Protein AF-A0A923TXF1-F1 (afdb_monomer_lite)

Foldseek 3Di:
DKDFDAAKKKKFKAFPVGDTPDIDIDHRMDDDDPVPDFHKIWMWIDDPPDIDIDIDTRD

Structure (mmCIF, N/CA/C/O backbone):
data_AF-A0A923TXF1-F1
#
_entry.id   AF-A0A923TXF1-F1
#
loop_
_atom_site.group_PDB
_atom_site.id
_atom_site.type_symbol
_atom_site.label_atom_id
_atom_site.label_alt_id
_atom_site.label_comp_id
_atom_site.label_asym_id
_atom_site.label_entity_id
_atom_site.label_seq_id
_atom_site.pdbx_PDB_ins_code
_atom_site.Cartn_x
_atom_site.Cartn_y
_atom_site.Cartn_z
_atom_site.occupancy
_atom_site.B_iso_or_equiv
_atom_site.auth_seq_id
_atom_site.auth_comp_id
_atom_site.auth_asym_id
_atom_site.auth_atom_id
_atom_site.pdbx_PDB_model_num
ATOM 1 N N . PHE A 1 1 ? 3.138 5.180 -5.196 1.00 89.75 1 PHE A N 1
ATOM 2 C CA . PHE A 1 1 ? 1.700 5.535 -5.154 1.00 89.75 1 PHE A CA 1
ATOM 3 C C . PHE A 1 1 ? 1.383 6.142 -3.807 1.00 89.75 1 PHE A C 1
ATOM 5 O O . PHE A 1 1 ? 1.910 5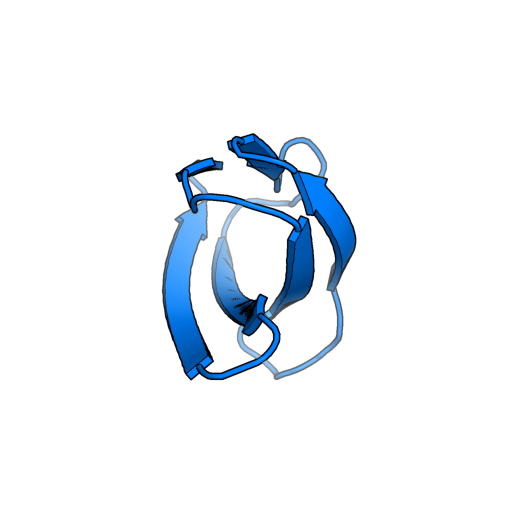.649 -2.820 1.00 89.75 1 PHE A O 1
ATOM 12 N N . THR A 1 2 ? 0.537 7.168 -3.749 1.00 92.81 2 THR A N 1
ATOM 13 C CA . THR A 1 2 ? 0.136 7.783 -2.477 1.00 92.81 2 THR A CA 1
ATOM 14 C C . THR A 1 2 ? -1.295 7.392 -2.144 1.00 92.81 2 THR A C 1
ATOM 16 O O . THR A 1 2 ? -2.204 7.631 -2.936 1.00 92.81 2 THR A O 1
ATOM 19 N N . ILE A 1 3 ? -1.488 6.798 -0.971 1.00 91.00 3 ILE A N 1
ATOM 20 C CA . ILE A 1 3 ? -2.802 6.477 -0.415 1.00 91.00 3 ILE A CA 1
ATOM 21 C C . ILE A 1 3 ? -3.148 7.565 0.588 1.00 91.00 3 ILE A C 1
ATOM 23 O O . ILE A 1 3 ? -2.353 7.846 1.481 1.00 91.00 3 ILE A O 1
ATOM 27 N N . LYS A 1 4 ? -4.339 8.151 0.451 1.00 91.50 4 LYS A N 1
ATOM 28 C CA . LYS A 1 4 ? -4.913 9.082 1.425 1.00 91.50 4 LYS A CA 1
ATOM 29 C C . LYS A 1 4 ? -6.186 8.466 1.988 1.00 91.50 4 LYS A C 1
ATOM 31 O O . LYS A 1 4 ? -7.134 8.234 1.241 1.00 91.50 4 LYS A O 1
ATOM 36 N N . ALA A 1 5 ? -6.194 8.190 3.284 1.00 87.31 5 ALA A N 1
ATOM 37 C CA . ALA A 1 5 ? -7.338 7.619 3.981 1.00 87.31 5 ALA A CA 1
ATOM 38 C C . ALA A 1 5 ? -7.378 8.178 5.410 1.00 87.31 5 ALA A C 1
ATOM 40 O O . ALA A 1 5 ? -6.364 8.090 6.097 1.00 87.31 5 ALA A O 1
ATOM 41 N N . PRO A 1 6 ? -8.501 8.768 5.859 1.00 89.56 6 PRO A N 1
ATOM 42 C CA . PRO A 1 6 ? -8.577 9.400 7.172 1.00 89.56 6 PRO A CA 1
ATOM 43 C C . PRO A 1 6 ? -8.425 8.375 8.301 1.00 89.56 6 PRO A C 1
ATOM 45 O O . PRO A 1 6 ? -9.029 7.300 8.259 1.00 89.56 6 PRO A O 1
ATOM 48 N N . GLY A 1 7 ? -7.662 8.750 9.329 1.00 92.19 7 GLY A N 1
ATOM 49 C CA . GLY A 1 7 ? -7.397 7.908 10.492 1.00 92.19 7 GLY A CA 1
ATOM 50 C C . GLY A 1 7 ? -6.380 6.801 10.218 1.00 92.19 7 GLY A C 1
ATOM 51 O O . GLY A 1 7 ? -5.659 6.825 9.218 1.00 92.19 7 GLY A O 1
ATOM 52 N N . LYS A 1 8 ? -6.303 5.840 11.144 1.00 95.62 8 LYS A N 1
ATOM 53 C CA . LYS A 1 8 ? -5.392 4.695 11.050 1.00 95.62 8 LYS A CA 1
ATOM 54 C C . LYS A 1 8 ? -5.925 3.647 10.084 1.00 95.62 8 LYS A C 1
ATOM 56 O O . LYS A 1 8 ? -7.104 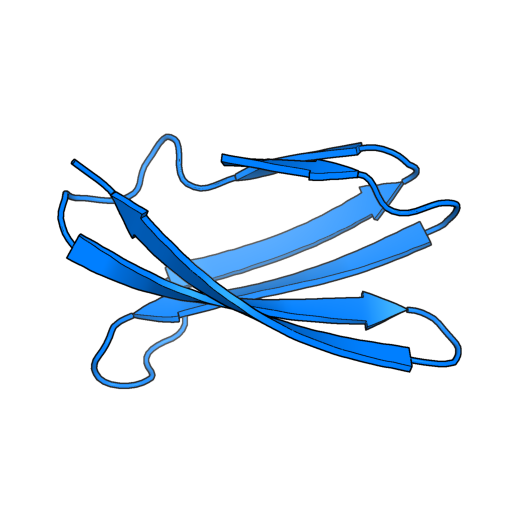3.287 10.127 1.00 95.62 8 LYS A O 1
ATOM 61 N N . PHE A 1 9 ? -5.036 3.138 9.247 1.00 95.50 9 PHE A N 1
ATOM 62 C CA . PHE A 1 9 ? -5.326 2.048 8.334 1.00 95.50 9 PHE A CA 1
ATOM 63 C C . PHE A 1 9 ? -4.095 1.169 8.138 1.00 95.50 9 PHE A C 1
ATOM 65 O O . PHE A 1 9 ? -2.957 1.638 8.162 1.00 95.50 9 PHE A O 1
ATOM 72 N N . ASP A 1 10 ? -4.354 -0.102 7.883 1.00 96.31 10 ASP A N 1
ATOM 73 C CA . ASP A 1 10 ? -3.367 -1.063 7.428 1.00 96.31 10 ASP A CA 1
ATOM 74 C C . ASP A 1 10 ? -3.457 -1.205 5.913 1.00 96.31 10 ASP A C 1
ATOM 76 O O . ASP A 1 10 ? -4.505 -0.984 5.294 1.00 96.31 10 ASP A O 1
ATOM 80 N N . TYR A 1 11 ? -2.353 -1.596 5.296 1.00 95.56 11 TYR A N 1
ATOM 81 C CA . TYR A 1 11 ? -2.325 -1.936 3.888 1.00 95.56 11 TYR A CA 1
ATOM 82 C C . TYR A 1 11 ? -1.469 -3.169 3.635 1.00 95.56 11 TYR A C 1
ATOM 84 O O . TYR A 1 11 ? -0.475 -3.417 4.318 1.00 95.56 11 TYR A O 1
ATOM 92 N N . VAL A 1 12 ? -1.849 -3.920 2.605 1.00 96.75 12 VAL A N 1
ATOM 93 C CA . VAL A 1 12 ? -1.076 -5.039 2.065 1.00 96.75 12 VAL A CA 1
ATOM 94 C C . VAL A 1 12 ? -1.026 -4.909 0.551 1.00 96.75 12 VAL A C 1
ATOM 96 O O . VAL A 1 12 ? -2.033 -4.603 -0.087 1.00 96.75 12 VAL A O 1
ATOM 99 N N . ILE A 1 13 ? 0.151 -5.116 -0.017 1.00 97.06 13 ILE A N 1
ATOM 100 C CA . ILE A 1 13 ? 0.429 -5.061 -1.444 1.00 97.06 13 ILE A CA 1
ATOM 101 C C . ILE A 1 13 ? 0.655 -6.491 -1.912 1.00 97.06 13 ILE A C 1
ATOM 103 O O . ILE A 1 13 ? 1.496 -7.195 -1.360 1.00 97.06 13 ILE A O 1
ATOM 107 N N . TYR A 1 14 ? -0.068 -6.892 -2.946 1.00 97.00 14 TYR A N 1
ATOM 108 C CA . TYR A 1 14 ? 0.079 -8.178 -3.603 1.00 97.00 14 TYR A CA 1
ATOM 109 C C . TYR A 1 14 ? 0.547 -7.978 -5.040 1.00 97.00 14 TYR A C 1
ATOM 111 O O . TYR A 1 14 ? 0.073 -7.063 -5.719 1.00 97.00 14 TYR A O 1
ATOM 119 N N . ASP A 1 15 ? 1.463 -8.822 -5.505 1.00 95.62 15 ASP A N 1
ATOM 120 C CA . ASP A 1 15 ? 1.801 -8.903 -6.926 1.00 95.62 15 ASP A CA 1
ATOM 121 C C . ASP A 1 15 ? 0.641 -9.502 -7.751 1.00 95.62 15 ASP A C 1
ATOM 123 O O . ASP A 1 15 ? -0.400 -9.898 -7.217 1.00 95.62 15 ASP A O 1
ATOM 127 N N . LEU A 1 16 ? 0.800 -9.558 -9.076 1.00 94.44 16 LEU A N 1
ATOM 128 C CA . LEU A 1 16 ? -0.228 -10.089 -9.981 1.00 94.44 16 LEU A CA 1
ATOM 129 C C . LEU A 1 16 ? -0.535 -11.581 -9.748 1.00 94.44 16 LEU A C 1
ATOM 131 O O . LEU A 1 16 ? -1.623 -12.039 -10.093 1.00 94.44 16 LEU A O 1
ATOM 135 N N . THR A 1 17 ? 0.405 -12.327 -9.167 1.00 95.00 17 THR A N 1
ATOM 136 C CA . THR A 1 17 ? 0.248 -13.753 -8.843 1.00 95.00 17 THR A CA 1
ATOM 137 C C . THR A 1 17 ? -0.344 -13.986 -7.450 1.00 95.00 17 THR A C 1
ATOM 139 O O . THR A 1 17 ? -0.690 -15.115 -7.116 1.00 95.00 17 THR A O 1
ATOM 142 N N . GLY A 1 18 ? -0.527 -12.920 -6.663 1.00 94.56 18 GLY A N 1
ATOM 143 C CA . GLY A 1 18 ? -1.109 -12.959 -5.326 1.00 94.56 18 GLY A CA 1
ATOM 144 C C . GLY A 1 18 ? -0.096 -13.063 -4.185 1.00 94.56 18 GLY A C 1
ATOM 145 O O . GLY A 1 18 ? -0.523 -13.217 -3.041 1.00 94.56 18 GLY A O 1
ATOM 146 N N . ASN A 1 19 ? 1.214 -12.953 -4.441 1.00 96.19 19 ASN A N 1
ATOM 147 C CA . ASN A 1 19 ? 2.207 -12.966 -3.360 1.00 96.19 19 ASN A CA 1
ATOM 148 C C . ASN A 1 19 ? 2.270 -11.609 -2.662 1.00 96.19 19 ASN A C 1
ATOM 150 O O . ASN A 1 19 ? 2.182 -10.566 -3.311 1.00 96.19 19 ASN A O 1
ATOM 154 N N . GLU A 1 20 ? 2.466 -11.614 -1.342 1.00 96.12 20 GLU A N 1
ATOM 155 C CA . GLU A 1 20 ? 2.684 -10.390 -0.569 1.00 96.12 20 GLU A CA 1
ATOM 156 C C . GLU A 1 20 ? 4.015 -9.739 -0.9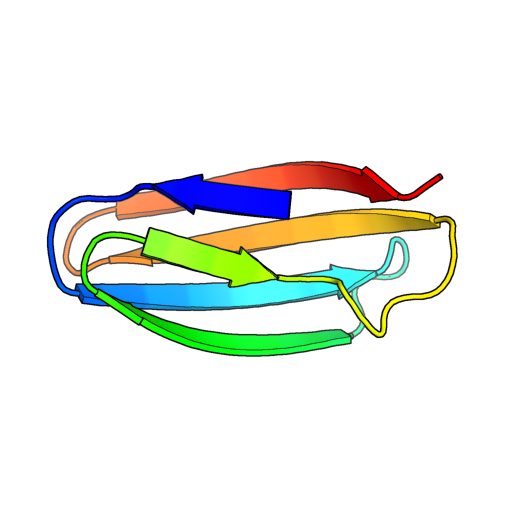79 1.00 96.12 20 GLU A C 1
ATOM 158 O O . GLU A 1 20 ? 5.089 -10.292 -0.763 1.00 96.12 20 GLU A O 1
ATOM 163 N N . ALA A 1 21 ? 3.928 -8.541 -1.553 1.00 95.69 21 ALA A N 1
ATOM 164 C CA . ALA A 1 21 ? 5.065 -7.711 -1.942 1.00 95.69 21 ALA A CA 1
ATOM 165 C C . ALA A 1 21 ? 5.390 -6.632 -0.891 1.00 95.69 21 ALA A C 1
ATOM 167 O O . ALA A 1 21 ? 6.435 -5.988 -0.954 1.00 95.69 21 ALA A O 1
ATOM 168 N N . GLY A 1 22 ? 4.490 -6.408 0.070 1.00 94.88 22 GLY A N 1
ATOM 169 C CA . GLY A 1 22 ? 4.713 -5.497 1.186 1.00 94.88 22 GLY A CA 1
ATOM 170 C C . GLY A 1 22 ? 3.467 -5.287 2.035 1.00 94.88 22 GLY A C 1
ATOM 171 O O . GLY A 1 22 ? 2.349 -5.548 1.598 1.00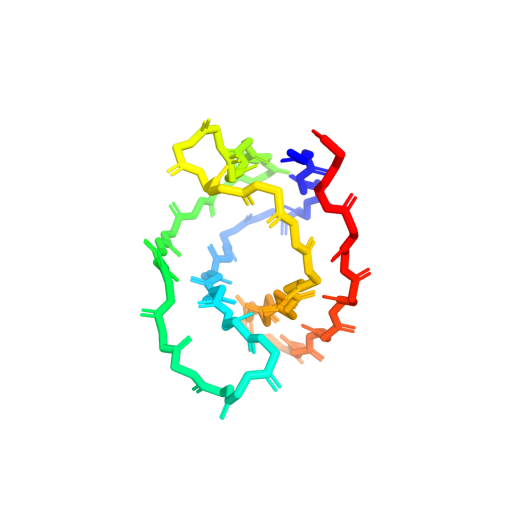 94.88 22 GLY A O 1
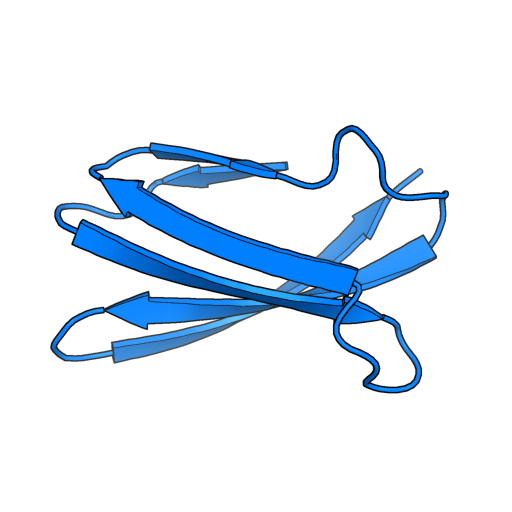ATOM 172 N N . LYS A 1 23 ? 3.657 -4.776 3.249 1.00 96.06 23 LYS A N 1
ATOM 173 C CA . LYS A 1 23 ? 2.577 -4.399 4.163 1.00 96.06 23 LYS A CA 1
ATOM 174 C C . LYS A 1 23 ? 3.030 -3.316 5.127 1.00 96.06 23 LYS A C 1
ATOM 176 O O . LYS A 1 23 ? 4.227 -3.134 5.339 1.00 96.06 23 LYS A O 1
ATOM 181 N N . GLY A 1 24 ? 2.071 -2.643 5.742 1.00 95.38 24 GLY A N 1
ATOM 182 C CA . GLY A 1 24 ? 2.346 -1.697 6.810 1.00 95.38 24 GLY A CA 1
ATOM 183 C C . GLY A 1 24 ? 1.080 -1.078 7.375 1.00 95.38 24 GLY A C 1
ATOM 184 O O . GLY A 1 24 ? -0.026 -1.354 6.913 1.00 95.38 24 GLY A O 1
ATOM 185 N N . SER A 1 25 ? 1.277 -0.206 8.354 1.00 96.06 25 SER A N 1
ATOM 186 C CA . SER A 1 25 ? 0.234 0.616 8.963 1.00 96.06 25 SER A CA 1
ATOM 187 C C . SER A 1 25 ? 0.581 2.082 8.755 1.00 96.06 25 SER A C 1
ATOM 189 O O . SER A 1 25 ? 1.753 2.461 8.787 1.00 96.06 25 SER A O 1
ATOM 191 N N . ALA A 1 26 ? -0.429 2.911 8.533 1.00 95.44 26 ALA A N 1
ATOM 192 C CA . ALA A 1 26 ? -0.265 4.342 8.345 1.00 95.44 26 ALA A CA 1
ATOM 193 C C . ALA A 1 26 ? -1.446 5.117 8.929 1.00 95.44 26 ALA A C 1
ATOM 195 O O . ALA A 1 26 ? -2.483 4.555 9.285 1.00 95.44 26 ALA A O 1
ATOM 196 N N . GLU A 1 27 ? -1.279 6.432 9.021 1.00 95.06 27 GLU A N 1
ATOM 197 C CA . GLU A 1 27 ? -2.311 7.348 9.483 1.00 95.06 27 GLU A CA 1
ATOM 198 C C . GLU A 1 27 ? -2.427 8.514 8.503 1.00 95.06 27 GLU A C 1
ATOM 200 O O . GLU A 1 27 ? -1.434 9.169 8.191 1.00 95.06 27 GLU A O 1
ATOM 205 N N . ASN A 1 28 ? -3.642 8.768 8.007 1.00 93.38 28 ASN A N 1
ATOM 206 C CA . ASN A 1 28 ? -3.993 9.822 7.043 1.00 93.38 28 ASN A CA 1
ATOM 207 C C . ASN A 1 28 ? -3.383 9.682 5.633 1.00 93.38 28 ASN A C 1
ATOM 209 O O . ASN A 1 28 ? -4.102 9.828 4.640 1.00 93.38 28 ASN A O 1
ATOM 213 N N . THR A 1 29 ? -2.082 9.406 5.510 1.00 94.88 29 THR A N 1
ATOM 214 C CA . THR A 1 29 ? -1.374 9.319 4.226 1.00 94.88 29 THR A CA 1
ATOM 215 C C . THR A 1 29 ? -0.179 8.368 4.277 1.00 94.88 29 THR A C 1
ATOM 217 O O . THR A 1 29 ? 0.522 8.294 5.281 1.00 94.88 29 THR A O 1
ATOM 220 N N . VAL A 1 30 ? 0.097 7.674 3.170 1.00 95.12 30 VAL A N 1
ATOM 221 C CA . VAL A 1 30 ? 1.328 6.886 2.989 1.00 95.12 30 VAL A CA 1
ATOM 222 C C . VAL A 1 30 ? 1.729 6.825 1.523 1.00 95.12 30 VAL A C 1
ATOM 224 O O . VAL A 1 30 ? 0.873 6.739 0.638 1.00 95.12 30 VAL A O 1
ATOM 227 N N . THR A 1 31 ? 3.033 6.844 1.265 1.00 94.75 31 THR A N 1
ATOM 228 C CA . THR A 1 31 ? 3.594 6.513 -0.045 1.00 94.75 31 THR A CA 1
ATOM 229 C C . THR A 1 31 ? 4.062 5.065 -0.025 1.00 94.75 31 THR A C 1
ATOM 231 O O . THR A 1 31 ? 4.812 4.659 0.854 1.00 94.75 31 THR A O 1
ATOM 234 N N . ILE A 1 32 ? 3.592 4.282 -0.991 1.00 93.31 32 ILE A N 1
ATOM 235 C CA . ILE A 1 32 ? 3.920 2.864 -1.141 1.00 93.31 32 ILE A CA 1
ATOM 236 C C . ILE A 1 32 ? 4.508 2.574 -2.518 1.00 93.31 32 ILE A C 1
ATOM 238 O O . ILE A 1 32 ? 4.247 3.286 -3.497 1.00 93.31 32 ILE A O 1
ATOM 242 N N . GLY A 1 33 ? 5.236 1.465 -2.603 1.00 89.31 33 GLY A N 1
ATOM 243 C CA . GLY A 1 33 ? 5.713 0.919 -3.866 1.00 89.31 33 GLY A CA 1
ATOM 244 C C . GLY A 1 33 ? 6.960 1.590 -4.439 1.00 89.31 33 GLY A C 1
ATOM 245 O O . GLY A 1 33 ? 7.193 1.473 -5.636 1.00 89.31 33 GLY A O 1
ATOM 246 N N . GLU A 1 34 ? 7.741 2.298 -3.617 1.00 90.12 34 GLU A N 1
ATOM 247 C CA . GLU A 1 34 ? 9.011 2.916 -4.039 1.00 90.12 34 GLU A CA 1
ATOM 248 C C . GLU A 1 34 ? 10.060 1.865 -4.426 1.00 90.12 34 GLU A C 1
ATOM 250 O O . GLU A 1 34 ? 10.772 2.046 -5.407 1.00 90.12 34 GLU A O 1
ATOM 255 N N . ASN A 1 35 ? 10.080 0.732 -3.719 1.00 89.69 35 ASN A N 1
ATOM 256 C CA . ASN A 1 35 ? 11.011 -0.377 -3.955 1.00 89.69 35 ASN A CA 1
ATOM 257 C C . ASN A 1 35 ? 10.402 -1.524 -4.781 1.00 89.69 35 ASN A C 1
ATOM 259 O O . ASN A 1 35 ? 10.953 -2.621 -4.809 1.00 89.69 35 ASN A O 1
ATOM 263 N N . LEU A 1 36 ? 9.242 -1.309 -5.411 1.00 92.19 36 LEU A N 1
ATOM 264 C CA . LEU A 1 36 ? 8.618 -2.325 -6.259 1.00 92.19 36 LEU A CA 1
ATOM 265 C C . LEU A 1 36 ? 9.143 -2.218 -7.687 1.00 92.19 36 LEU A C 1
ATOM 267 O O . LEU A 1 36 ? 9.246 -1.124 -8.246 1.00 92.19 36 LEU A O 1
ATOM 271 N N . SER A 1 37 ? 9.424 -3.370 -8.289 1.00 93.62 37 SER A N 1
ATOM 272 C CA . SER A 1 37 ? 9.706 -3.467 -9.718 1.00 93.62 37 SER A CA 1
ATOM 273 C C . SER A 1 37 ? 8.502 -3.002 -10.557 1.00 93.62 37 SER A C 1
ATOM 275 O O . SER A 1 37 ? 7.367 -3.000 -10.069 1.00 93.62 37 SER A O 1
ATOM 277 N N . PRO A 1 38 ? 8.711 -2.611 -11.826 1.00 95.06 38 PRO A N 1
ATOM 278 C CA . PRO A 1 38 ? 7.607 -2.355 -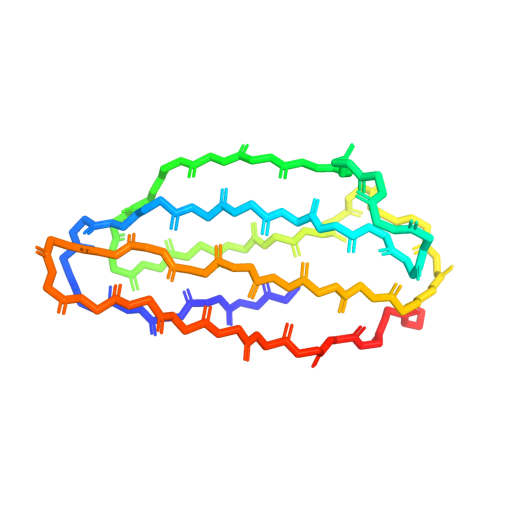12.745 1.00 95.06 38 PRO A CA 1
ATOM 279 C C . PRO A 1 38 ? 6.680 -3.571 -12.852 1.00 95.06 38 PRO A C 1
ATOM 281 O O . PRO A 1 38 ? 7.142 -4.710 -12.941 1.00 95.06 38 PRO A O 1
ATOM 284 N N . GLY A 1 39 ? 5.369 -3.340 -12.832 1.00 94.44 39 GLY A N 1
ATOM 285 C CA . GLY A 1 39 ? 4.382 -4.417 -12.801 1.00 94.44 39 GLY A CA 1
ATOM 286 C C . GLY A 1 39 ? 2.996 -3.983 -12.335 1.00 94.44 39 GLY A C 1
ATOM 287 O O . GLY A 1 39 ? 2.747 -2.817 -12.020 1.00 94.44 39 GLY A O 1
ATOM 288 N N . ILE A 1 40 ? 2.071 -4.943 -12.297 1.00 95.94 40 ILE A N 1
ATOM 289 C CA . ILE A 1 40 ? 0.714 -4.751 -11.774 1.00 95.94 40 ILE A CA 1
ATOM 290 C C . ILE A 1 40 ? 0.652 -5.291 -10.349 1.00 95.94 40 ILE A C 1
ATOM 292 O O . ILE A 1 40 ? 1.050 -6.427 -10.095 1.00 95.94 40 ILE A O 1
ATOM 296 N N . TYR A 1 41 ? 0.093 -4.489 -9.447 1.00 96.75 41 TYR A N 1
ATOM 297 C CA . TYR A 1 41 ? -0.101 -4.847 -8.048 1.00 96.75 41 TYR A CA 1
ATOM 298 C C . TYR A 1 41 ? -1.540 -4.588 -7.615 1.00 96.75 41 TYR A C 1
ATOM 300 O O . TYR A 1 41 ? -2.241 -3.736 -8.168 1.00 96.75 41 TYR A O 1
ATOM 308 N N . SER A 1 42 ? -1.972 -5.307 -6.586 1.00 96.50 42 SER A N 1
ATOM 309 C CA . SER A 1 42 ? -3.217 -5.042 -5.874 1.00 96.50 42 SER A CA 1
ATOM 310 C C . SER A 1 42 ? -2.900 -4.574 -4.464 1.00 96.50 42 SER A C 1
ATOM 312 O O . SER A 1 42 ? -2.134 -5.213 -3.754 1.00 96.50 42 SER A O 1
ATOM 314 N N . VAL A 1 43 ? -3.503 -3.473 -4.038 1.00 96.06 43 VAL A N 1
ATOM 315 C CA . VAL A 1 43 ? -3.341 -2.927 -2.695 1.00 96.06 43 VAL A CA 1
ATOM 316 C C . VAL A 1 43 ? -4.648 -3.079 -1.948 1.00 96.06 43 VAL A C 1
ATOM 318 O O . VAL A 1 43 ? -5.665 -2.493 -2.324 1.00 96.06 43 VAL A O 1
ATOM 321 N N . LYS A 1 44 ? -4.618 -3.874 -0.884 1.00 95.50 44 LYS A N 1
ATOM 322 C CA . LYS A 1 44 ? -5.722 -4.021 0.051 1.00 95.50 44 LYS A CA 1
ATOM 323 C C . LYS A 1 44 ? -5.517 -3.034 1.189 1.00 95.50 44 LYS A C 1
ATOM 325 O O . LYS A 1 44 ? -4.543 -3.148 1.918 1.00 95.50 44 LYS A O 1
ATOM 330 N N . ILE A 1 45 ? -6.432 -2.088 1.338 1.00 95.06 45 ILE A N 1
ATOM 331 C CA . ILE A 1 45 ? -6.467 -1.123 2.438 1.00 95.06 45 ILE A CA 1
ATOM 332 C C . ILE A 1 45 ? -7.519 -1.609 3.428 1.00 95.06 45 ILE A C 1
ATOM 334 O O . ILE A 1 45 ? -8.656 -1.889 3.034 1.00 95.06 45 ILE A O 1
ATOM 338 N N . LEU A 1 46 ? -7.149 -1.718 4.698 1.00 94.12 46 LEU A N 1
ATOM 339 C CA . LEU A 1 46 ? -8.031 -2.114 5.786 1.00 94.12 46 LEU A CA 1
ATOM 340 C C . LEU A 1 46 ? -8.076 -0.993 6.817 1.00 94.12 46 LEU A C 1
ATOM 342 O O . LEU A 1 46 ? -7.050 -0.545 7.311 1.00 94.12 46 LEU A O 1
ATOM 346 N N . ASN A 1 47 ? -9.273 -0.548 7.162 1.00 89.56 47 ASN A N 1
ATOM 347 C CA . ASN A 1 47 ? -9.496 0.284 8.335 1.00 89.56 47 ASN A CA 1
ATOM 348 C C . ASN A 1 47 ? -10.578 -0.367 9.205 1.00 89.56 47 ASN A C 1
ATOM 350 O O . ASN A 1 47 ? -11.134 -1.402 8.841 1.00 89.56 47 ASN A O 1
ATOM 354 N N . ALA A 1 48 ? -10.882 0.230 10.358 1.00 81.56 48 ALA A N 1
ATOM 355 C CA . ALA A 1 48 ? -11.765 -0.369 11.364 1.00 81.56 48 ALA A CA 1
ATOM 356 C C . ALA A 1 48 ? -13.154 -0.800 10.842 1.00 81.56 48 ALA A C 1
ATOM 358 O O . ALA A 1 48 ? -13.813 -1.617 11.476 1.00 81.56 48 ALA A O 1
ATOM 359 N N . SER A 1 49 ? -13.623 -0.255 9.714 1.00 78.88 49 SER A N 1
ATOM 360 C CA . SER A 1 49 ? -14.986 -0.492 9.219 1.00 78.88 49 SER A CA 1
ATOM 361 C C . SER A 1 49 ? -15.079 -0.851 7.737 1.00 78.88 49 SER A C 1
ATOM 363 O O . SER A 1 49 ? -16.163 -1.196 7.271 1.00 78.88 49 SER A O 1
ATOM 365 N N . LYS A 1 50 ? -13.997 -0.733 6.959 1.00 86.56 50 LYS A N 1
ATOM 366 C CA . LYS A 1 50 ? -14.010 -0.938 5.506 1.00 86.56 50 LYS A CA 1
ATOM 367 C C . LYS A 1 50 ? -12.740 -1.642 5.040 1.00 86.56 50 LYS A C 1
ATOM 369 O O . LYS A 1 50 ? -11.645 -1.431 5.556 1.00 86.56 50 LYS A O 1
ATOM 374 N N . SER A 1 51 ? -12.893 -2.440 3.988 1.00 90.75 51 SER A N 1
ATOM 375 C CA . SER A 1 51 ? -11.774 -2.940 3.198 1.00 90.75 51 SER A CA 1
ATOM 376 C C . SER A 1 51 ? -11.948 -2.486 1.756 1.00 90.75 51 SER A C 1
ATOM 378 O O . SER A 1 51 ? -13.019 -2.663 1.181 1.00 90.75 51 SER A O 1
ATOM 380 N N . ASN A 1 52 ? -10.907 -1.882 1.189 1.00 91.56 52 ASN A N 1
ATOM 381 C CA . ASN A 1 52 ? -10.873 -1.463 -0.208 1.00 91.56 52 ASN A CA 1
ATOM 382 C C . ASN A 1 52 ? -9.739 -2.194 -0.922 1.00 91.56 52 ASN A C 1
ATOM 384 O O . ASN A 1 52 ? -8.653 -2.338 -0.365 1.00 91.56 52 ASN A O 1
ATOM 388 N N . LEU A 1 53 ? -9.982 -2.622 -2.157 1.00 93.56 53 LEU A N 1
ATOM 389 C CA . LEU A 1 53 ? -8.967 -3.211 -3.023 1.00 93.56 53 LEU A CA 1
ATOM 390 C C . LEU A 1 53 ? -8.749 -2.293 -4.223 1.00 93.56 53 LEU A C 1
ATOM 392 O O . LEU A 1 53 ? -9.700 -1.961 -4.928 1.00 93.56 53 LEU A O 1
ATOM 396 N N . ILE A 1 54 ? -7.503 -1.894 -4.456 1.00 93.00 54 ILE A N 1
ATOM 397 C CA . ILE A 1 54 ? -7.126 -0.991 -5.545 1.00 93.00 54 ILE A CA 1
ATOM 398 C C . ILE A 1 54 ? -6.065 -1.676 -6.395 1.00 93.00 54 ILE A C 1
ATOM 400 O O . ILE A 1 54 ? -5.039 -2.103 -5.875 1.00 93.00 54 ILE A O 1
ATOM 404 N N . LYS A 1 55 ? -6.286 -1.763 -7.707 1.00 94.19 55 LYS A N 1
ATOM 405 C CA . LYS A 1 55 ? -5.255 -2.208 -8.651 1.00 94.19 55 LYS A CA 1
ATOM 406 C C . LYS A 1 55 ? -4.419 -1.015 -9.096 1.00 94.19 55 LYS A C 1
ATOM 408 O O . LYS A 1 55 ? -4.967 0.037 -9.415 1.00 94.19 55 LYS A O 1
ATOM 413 N N . ILE A 1 56 ? -3.106 -1.191 -9.123 1.00 92.94 56 ILE A N 1
ATOM 414 C CA . ILE A 1 56 ? -2.135 -0.164 -9.501 1.00 92.94 56 ILE A CA 1
ATOM 415 C C . ILE A 1 56 ? -1.140 -0.738 -10.513 1.00 92.94 56 ILE A C 1
ATOM 417 O O . ILE A 1 56 ? -0.752 -1.902 -10.427 1.00 92.94 56 ILE A O 1
ATOM 421 N N . SER A 1 57 ? -0.719 0.085 -11.470 1.00 93.50 57 SER A N 1
ATOM 422 C CA . SER A 1 57 ? 0.326 -0.246 -12.444 1.00 93.50 57 SER A CA 1
ATOM 423 C C . SER A 1 57 ? 1.561 0.605 -12.171 1.00 93.50 57 SER A C 1
ATOM 425 O O . SER A 1 57 ? 1.508 1.832 -12.302 1.00 93.50 57 SER A O 1
ATOM 427 N N . LYS A 1 58 ? 2.663 -0.029 -11.766 1.00 91.31 58 LYS A N 1
ATOM 428 C CA . LYS A 1 58 ? 3.968 0.618 -11.625 1.00 91.31 58 LYS A CA 1
ATOM 429 C C . LYS A 1 58 ? 4.671 0.564 -12.976 1.00 91.31 58 LYS A C 1
ATOM 431 O O . LYS A 1 58 ? 4.944 -0.525 -13.475 1.00 91.31 58 LYS A O 1
ATOM 436 N N . LEU A 1 59 ? 4.927 1.742 -13.536 1.00 86.12 59 LEU A N 1
ATOM 437 C CA . LEU A 1 59 ? 5.797 1.944 -14.693 1.00 86.12 59 LEU A CA 1
ATOM 438 C C . LEU A 1 59 ? 7.242 2.150 -14.233 1.00 86.12 59 LEU A C 1
ATOM 440 O O . LEU A 1 59 ? 7.424 2.716 -13.121 1.00 86.12 59 LEU A O 1
#

Secondary structure (DSSP, 8-state):
-EEEEEEEEEEEEEETTS-EEEEEEEEEEEE--TTPPSEEEEEEEE-SS-EEEEEEEE-

Radius of gyration: 10.91 Å; chains: 1; bounding box: 26×24×26 Å

pLDDT: mean 93.18, std 3.61, range [78.88, 97.06]

Sequence (59 aa):
FTIKAPGKFDYVIYDLTGNEAGKGSAENTVTIGENLSPGIYSVKILNASKSNLIKISKL